Protein AF-A0AAW7AZ35-F1 (afdb_monomer)

Secondary structure (DSSP, 8-state):
----PPP---TTSPPPGGGTEEEES-HHHHEEEEEEPPBSS-B-TTBEEEE-TTS-EEETT-SSS---EEEEESS-B--BSS-EEEEEE-SSEEEEGGG-B--TT--HHHHHHHHHHHHHTTEEEE-

Radius of gyration: 15.53 Å; Cα contacts (8 Å, |Δi|>4): 254; chains: 1; bounding box: 35×32×57 Å

Structure (mmCIF, N/CA/C/O backbone):
data_AF-A0AAW7AZ35-F1
#
_entry.id   AF-A0AAW7AZ35-F1
#
loop_
_atom_site.group_PDB
_atom_site.id
_atom_site.type_symbol
_atom_site.label_atom_id
_atom_site.label_alt_id
_atom_site.label_comp_id
_atom_site.label_asym_id
_atom_site.label_entity_id
_atom_site.label_seq_id
_atom_site.pdbx_PDB_ins_code
_atom_site.Cartn_x
_atom_site.Cartn_y
_atom_site.Cartn_z
_atom_site.occupancy
_atom_site.B_iso_or_equiv
_atom_site.auth_seq_id
_atom_site.auth_comp_id
_atom_site.auth_asym_id
_atom_site.auth_atom_id
_atom_site.pdbx_PDB_model_num
ATOM 1 N N . MET A 1 1 ? 22.838 -1.836 41.356 1.00 40.97 1 MET A N 1
ATOM 2 C CA . MET A 1 1 ? 21.792 -2.390 40.468 1.00 40.97 1 MET A CA 1
ATOM 3 C C . MET A 1 1 ? 21.203 -1.235 39.667 1.00 40.97 1 MET A C 1
ATOM 5 O O . MET A 1 1 ? 20.382 -0.499 40.196 1.00 40.97 1 MET A O 1
ATOM 9 N N . ALA A 1 2 ? 21.705 -0.987 38.456 1.00 41.62 2 ALA A N 1
ATOM 10 C CA . ALA A 1 2 ? 21.221 0.109 37.617 1.00 41.62 2 ALA A CA 1
ATOM 11 C C . ALA A 1 2 ? 19.819 -0.230 37.085 1.00 41.62 2 ALA A C 1
ATOM 13 O O . ALA A 1 2 ? 19.622 -1.259 36.438 1.00 41.62 2 ALA A O 1
ATOM 14 N N . ARG A 1 3 ? 18.838 0.616 37.409 1.00 46.16 3 ARG A N 1
ATOM 15 C CA . ARG A 1 3 ? 17.450 0.509 36.951 1.00 46.16 3 ARG A CA 1
ATOM 16 C C . ARG A 1 3 ? 17.433 0.798 35.450 1.00 46.16 3 ARG A C 1
ATOM 18 O O . ARG A 1 3 ? 17.682 1.924 35.041 1.00 46.16 3 ARG A O 1
ATOM 25 N N . LYS A 1 4 ? 17.197 -0.234 34.641 1.00 46.06 4 LYS A N 1
ATOM 26 C CA . LYS A 1 4 ? 17.059 -0.136 33.184 1.00 46.06 4 LYS A CA 1
ATOM 27 C C . LYS A 1 4 ? 15.874 0.796 32.893 1.00 46.06 4 LYS A C 1
ATOM 29 O O . LYS A 1 4 ? 14.735 0.434 33.183 1.00 46.06 4 LYS A O 1
ATOM 34 N N . THR A 1 5 ? 16.142 2.015 32.437 1.00 54.12 5 THR A N 1
ATOM 35 C CA . THR A 1 5 ? 15.115 2.974 32.019 1.00 54.12 5 THR A CA 1
ATOM 36 C C . THR A 1 5 ? 14.342 2.386 30.838 1.00 54.12 5 THR A C 1
ATOM 38 O O . THR A 1 5 ? 14.931 1.763 29.950 1.00 54.12 5 THR A O 1
ATOM 41 N N . LEU A 1 6 ? 13.009 2.507 30.870 1.00 50.44 6 LEU A N 1
ATOM 42 C CA . LEU A 1 6 ? 12.167 2.210 29.711 1.00 50.44 6 LEU A CA 1
ATOM 43 C C . LEU A 1 6 ? 12.716 3.011 28.528 1.00 50.44 6 LEU A C 1
ATOM 45 O O . LEU A 1 6 ? 13.028 4.187 28.696 1.00 50.44 6 LEU A O 1
ATOM 49 N N . ARG A 1 7 ? 12.876 2.365 27.367 1.00 53.03 7 ARG A N 1
ATOM 50 C CA . ARG A 1 7 ? 13.296 3.049 26.141 1.00 53.03 7 ARG A CA 1
ATOM 51 C C . ARG A 1 7 ? 12.340 4.216 25.913 1.00 53.03 7 ARG A C 1
ATOM 53 O O . ARG A 1 7 ? 11.137 3.994 25.795 1.00 53.03 7 ARG A O 1
ATOM 60 N N . GLU A 1 8 ? 12.881 5.426 25.906 1.00 53.69 8 GLU A N 1
ATOM 61 C CA . GLU A 1 8 ? 12.181 6.606 25.421 1.00 53.69 8 GLU A CA 1
ATOM 62 C C . GLU A 1 8 ? 11.754 6.292 23.984 1.00 53.69 8 GLU A C 1
ATOM 64 O O . GLU A 1 8 ? 12.589 6.006 23.123 1.00 53.69 8 GLU A O 1
ATOM 69 N N . TYR A 1 9 ? 10.444 6.238 23.745 1.00 49.97 9 TYR A N 1
ATOM 70 C CA . TYR A 1 9 ? 9.917 6.282 22.391 1.00 49.97 9 TYR A CA 1
ATOM 71 C C . TYR A 1 9 ? 10.236 7.685 21.869 1.00 49.97 9 TYR A C 1
ATOM 73 O O . TYR A 1 9 ? 9.571 8.650 22.229 1.00 49.97 9 TYR A O 1
ATOM 81 N N . SER A 1 10 ? 11.328 7.805 21.116 1.00 52.09 10 SER A N 1
ATOM 82 C CA . SER A 1 10 ? 11.624 9.001 20.333 1.00 52.09 10 SER A CA 1
ATOM 83 C C . SER A 1 10 ? 10.586 9.103 19.213 1.00 52.09 10 SER A C 1
ATOM 85 O O . SER A 1 10 ? 10.273 8.091 18.587 1.00 52.09 10 SER A O 1
ATOM 87 N N . GLU A 1 11 ? 10.058 10.302 18.963 1.00 54.62 11 GLU A N 1
ATOM 88 C CA . GLU A 1 11 ? 9.122 10.578 17.858 1.00 54.62 11 GLU A CA 1
ATOM 89 C C . GLU A 1 11 ? 9.720 10.252 16.468 1.00 54.62 11 GLU A C 1
ATOM 91 O O . GLU A 1 11 ? 8.974 10.114 15.506 1.00 54.62 11 GLU A O 1
ATOM 96 N N . ASP A 1 12 ? 11.042 10.036 16.378 1.00 56.19 12 ASP A N 1
ATOM 97 C CA . ASP A 1 12 ? 11.766 9.576 15.181 1.00 56.19 12 ASP A CA 1
ATOM 98 C C . ASP A 1 12 ? 11.820 8.040 15.025 1.00 56.19 12 ASP A C 1
ATOM 100 O O . ASP A 1 12 ? 12.524 7.512 14.157 1.00 56.19 12 ASP A O 1
ATOM 104 N N . ALA A 1 13 ? 11.127 7.274 15.873 1.00 59.03 13 ALA A N 1
ATOM 105 C CA . ALA A 1 13 ? 11.114 5.821 15.742 1.00 59.03 13 ALA A CA 1
ATOM 106 C C . ALA A 1 13 ? 10.468 5.399 14.403 1.00 59.03 13 ALA A C 1
ATOM 108 O O . ALA A 1 13 ? 9.390 5.885 14.054 1.00 59.03 13 ALA A O 1
ATOM 109 N N . PRO A 1 14 ? 11.086 4.473 13.644 1.00 66.94 14 PRO A N 1
ATOM 110 C CA . PRO A 1 14 ? 10.537 4.033 12.371 1.00 66.94 14 PRO A CA 1
ATOM 111 C C . PRO A 1 14 ? 9.172 3.378 12.584 1.00 66.94 14 PRO A C 1
ATOM 113 O O . PRO A 1 14 ? 9.025 2.489 13.428 1.00 66.94 14 PRO A O 1
ATOM 116 N N . ARG A 1 15 ? 8.193 3.821 11.788 1.00 79.56 15 ARG A N 1
ATOM 117 C CA . ARG A 1 15 ? 6.797 3.386 11.873 1.00 79.56 15 ARG A CA 1
ATOM 118 C C . ARG A 1 15 ? 6.704 1.860 11.820 1.00 79.56 15 ARG A C 1
ATOM 120 O O . ARG A 1 15 ? 7.289 1.220 10.939 1.00 79.56 15 ARG A O 1
ATOM 127 N N . SER A 1 16 ? 5.979 1.273 12.763 1.00 89.69 16 SER A N 1
ATOM 128 C CA . SER A 1 16 ? 5.809 -0.175 12.859 1.00 89.69 16 SER A CA 1
ATOM 129 C C . SER A 1 16 ? 4.566 -0.632 12.109 1.00 89.69 16 SER A C 1
ATOM 131 O O . SER A 1 16 ? 3.552 0.060 12.061 1.00 89.69 16 SER A O 1
ATOM 133 N N . LEU A 1 17 ? 4.589 -1.866 11.601 1.00 92.75 17 LEU A N 1
ATOM 134 C CA . LEU A 1 17 ? 3.405 -2.474 10.994 1.00 92.75 17 LEU A CA 1
ATOM 135 C C . LEU A 1 17 ? 2.221 -2.539 11.966 1.00 92.75 17 LEU A C 1
ATOM 137 O O . LEU A 1 17 ? 1.086 -2.457 11.518 1.00 92.75 17 LEU A O 1
ATOM 141 N N . SER A 1 18 ? 2.461 -2.648 13.275 1.00 92.62 18 SER A N 1
ATOM 142 C CA . SER A 1 18 ? 1.393 -2.675 14.285 1.00 92.62 18 SER A CA 1
ATOM 143 C C . SER A 1 18 ? 0.608 -1.363 14.394 1.00 92.62 18 SER A C 1
ATOM 145 O O . SER A 1 18 ? -0.490 -1.371 14.935 1.00 92.62 18 SER A O 1
ATOM 147 N N . GLU A 1 19 ? 1.156 -0.249 13.904 1.00 92.44 19 GLU A N 1
ATOM 148 C CA . GLU A 1 19 ? 0.458 1.045 13.847 1.00 92.44 19 GLU A CA 1
ATOM 149 C C . GLU A 1 19 ? -0.446 1.150 12.614 1.00 92.44 19 GLU A C 1
ATOM 151 O O . GLU A 1 19 ? -1.321 2.006 12.551 1.00 92.44 19 GLU A O 1
ATOM 156 N N . VAL A 1 20 ? -0.237 0.270 11.630 1.00 96.00 20 VAL A N 1
ATOM 157 C CA . VAL A 1 20 ? -0.981 0.247 10.370 1.00 96.00 20 VAL A CA 1
ATOM 158 C C . VAL A 1 20 ? -1.977 -0.902 10.353 1.00 96.00 20 VAL A C 1
ATOM 160 O O . VAL A 1 20 ? -3.143 -0.695 10.056 1.00 96.00 20 VAL A O 1
ATOM 163 N N . LEU A 1 21 ? -1.535 -2.123 10.645 1.00 96.75 21 LEU A N 1
ATOM 164 C CA . LEU A 1 21 ? -2.317 -3.343 10.504 1.00 96.75 21 LEU A CA 1
ATOM 165 C C . LEU A 1 21 ? -3.071 -3.664 11.796 1.00 96.75 21 LEU A C 1
ATOM 167 O O . LEU A 1 21 ? -2.472 -4.101 12.778 1.00 96.75 21 LEU A O 1
ATOM 171 N N . LEU A 1 22 ? -4.395 -3.529 11.751 1.00 96.50 22 LEU A N 1
ATOM 172 C CA . LEU A 1 22 ? -5.281 -3.885 12.859 1.00 96.50 2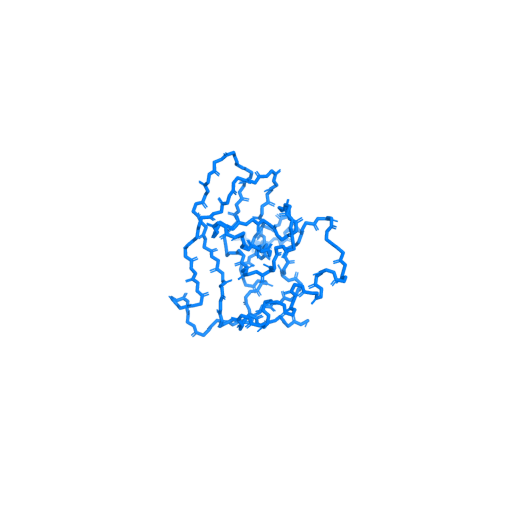2 LEU A CA 1
ATOM 173 C C . LEU A 1 22 ? -5.582 -5.384 12.861 1.00 96.50 22 LEU A C 1
ATOM 175 O O . LEU A 1 22 ? -5.520 -6.045 13.897 1.00 96.50 22 LEU A O 1
ATOM 179 N N . VAL A 1 23 ? -5.889 -5.936 11.684 1.00 96.19 23 VAL A N 1
ATOM 180 C CA . VAL A 1 23 ? -6.120 -7.373 11.501 1.00 96.19 23 VAL A CA 1
ATOM 181 C C . VAL A 1 23 ? -5.859 -7.789 10.054 1.00 96.19 23 VAL A C 1
ATOM 183 O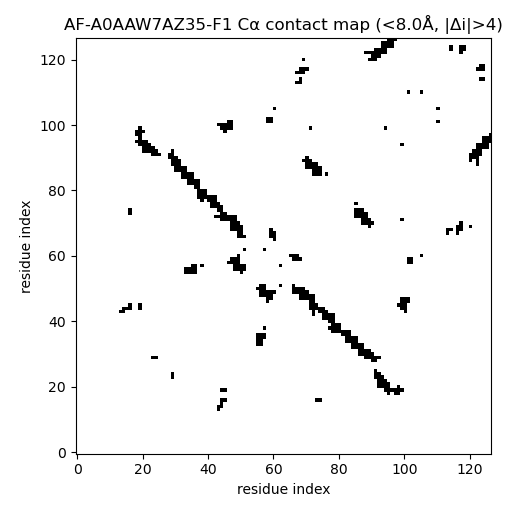 O . VAL A 1 23 ? -6.184 -7.065 9.118 1.00 96.19 23 VAL A O 1
ATOM 186 N N . GLU A 1 24 ? -5.307 -8.985 9.859 1.00 95.06 24 GLU A N 1
ATOM 187 C CA . GLU A 1 24 ? -5.265 -9.681 8.567 1.00 95.06 24 GLU A CA 1
ATOM 188 C C . GLU A 1 24 ? -5.881 -11.074 8.730 1.00 95.06 24 GLU A C 1
ATOM 190 O O . GLU A 1 24 ? -5.635 -11.741 9.735 1.00 95.06 24 GLU A O 1
ATOM 195 N N . VAL A 1 25 ? -6.682 -11.521 7.755 1.00 93.56 25 VAL A N 1
ATOM 196 C CA . VAL A 1 25 ? -7.326 -12.851 7.794 1.00 93.56 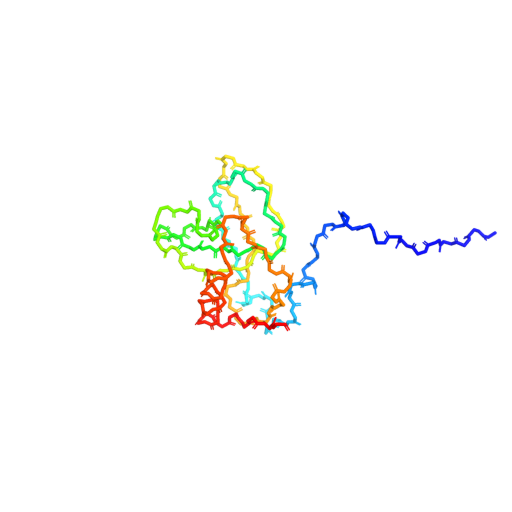25 VAL A CA 1
ATOM 197 C C . VAL A 1 25 ? -6.274 -13.960 7.824 1.00 93.56 25 VAL A C 1
ATOM 199 O O . VAL A 1 25 ? -6.354 -14.895 8.619 1.00 93.56 25 VAL A O 1
ATOM 202 N N . ASN A 1 26 ? -5.277 -13.861 6.946 1.00 94.50 26 ASN A N 1
ATOM 203 C CA . ASN A 1 26 ? -4.142 -14.768 6.911 1.00 94.50 26 ASN A CA 1
ATOM 204 C C . ASN A 1 26 ? -2.966 -14.088 6.210 1.00 94.50 26 ASN A C 1
ATOM 206 O O . ASN A 1 26 ? -3.089 -13.675 5.059 1.00 94.50 26 ASN A O 1
ATOM 210 N N . ARG A 1 27 ? -1.802 -14.043 6.863 1.00 91.69 27 ARG A N 1
ATOM 211 C CA . ARG A 1 27 ? -0.597 -13.407 6.315 1.00 91.69 27 ARG A CA 1
ATOM 212 C C . ARG A 1 27 ? -0.234 -13.877 4.901 1.00 91.69 27 ARG A C 1
ATOM 214 O O . ARG A 1 27 ? 0.130 -13.050 4.074 1.00 91.69 27 ARG A O 1
ATOM 221 N N . ASN A 1 28 ? -0.325 -15.179 4.631 1.00 92.75 28 ASN A N 1
ATOM 222 C CA . ASN A 1 28 ? 0.101 -15.777 3.361 1.00 92.75 28 ASN A CA 1
ATOM 223 C C . ASN A 1 28 ? -0.902 -15.540 2.224 1.00 92.75 28 ASN A C 1
ATOM 225 O O . ASN A 1 28 ? -0.598 -15.840 1.076 1.00 92.75 28 ASN A O 1
ATOM 229 N N . TRP A 1 29 ? -2.099 -15.045 2.542 1.00 94.06 29 TRP A N 1
ATOM 230 C CA . TRP A 1 29 ? -3.135 -14.738 1.560 1.00 94.06 29 TRP A CA 1
ATOM 231 C C . TRP A 1 29 ? -3.360 -13.234 1.395 1.00 94.06 29 TRP A C 1
ATOM 233 O O . TRP A 1 29 ? -3.638 -12.776 0.292 1.00 94.06 29 TRP A O 1
ATOM 243 N N . CYS A 1 30 ? -3.231 -12.455 2.469 1.00 96.94 30 CYS A N 1
ATOM 244 C CA . CYS A 1 30 ? -3.438 -11.008 2.447 1.00 96.94 30 CYS A CA 1
ATOM 245 C C . CYS A 1 30 ? -2.287 -10.242 1.787 1.00 96.94 30 CYS A C 1
ATOM 247 O O . CYS A 1 30 ? -2.480 -9.102 1.360 1.00 96.94 30 CYS A O 1
ATOM 249 N N . ARG A 1 31 ? -1.092 -10.846 1.747 1.00 96.88 31 ARG A N 1
ATOM 250 C CA . ARG A 1 31 ? 0.129 -10.193 1.284 1.00 96.88 31 ARG A CA 1
ATOM 251 C C . ARG A 1 31 ? 0.627 -10.770 -0.027 1.00 96.88 31 ARG A C 1
ATOM 253 O O . ARG A 1 31 ? 0.649 -11.986 -0.189 1.00 96.88 31 ARG A O 1
ATOM 260 N N . ASP A 1 32 ? 1.110 -9.889 -0.892 1.00 96.81 32 ASP A N 1
ATOM 261 C CA . ASP A 1 32 ? 1.794 -10.255 -2.127 1.00 96.81 32 ASP A CA 1
ATOM 262 C C . ASP A 1 32 ? 3.227 -9.723 -2.129 1.00 96.81 32 ASP A C 1
ATOM 264 O O . ASP A 1 32 ? 3.516 -8.659 -1.570 1.00 96.81 32 ASP A O 1
ATOM 268 N N . SER A 1 33 ? 4.106 -10.463 -2.802 1.00 96.06 33 SER A N 1
ATOM 269 C CA . SER A 1 33 ? 5.398 -9.954 -3.254 1.00 96.06 33 SER A CA 1
ATOM 270 C C . SER A 1 33 ? 5.201 -9.290 -4.611 1.00 96.06 33 SER A C 1
ATOM 272 O O . SER A 1 33 ? 4.668 -9.918 -5.526 1.00 96.06 33 SER A O 1
ATOM 274 N N . VAL A 1 34 ? 5.614 -8.034 -4.735 1.00 95.62 34 VAL A N 1
ATOM 275 C CA . VAL A 1 34 ? 5.389 -7.209 -5.925 1.00 95.62 34 VAL A CA 1
ATOM 276 C C . VAL A 1 34 ? 6.656 -6.468 -6.324 1.00 95.62 34 VAL A C 1
ATOM 278 O O . VAL A 1 34 ? 7.541 -6.249 -5.494 1.00 95.62 34 VAL A O 1
ATOM 281 N N . ASP A 1 35 ? 6.700 -6.031 -7.577 1.00 95.69 35 ASP A N 1
ATOM 282 C CA . ASP A 1 35 ? 7.735 -5.135 -8.075 1.00 95.69 35 ASP A CA 1
ATOM 283 C C . ASP A 1 35 ? 7.306 -3.680 -7.857 1.00 95.69 35 ASP A C 1
ATOM 285 O O . ASP A 1 35 ? 6.302 -3.209 -8.404 1.00 95.69 35 ASP A O 1
ATOM 289 N N . LEU A 1 36 ? 8.068 -2.974 -7.022 1.00 96.12 36 LEU A N 1
ATOM 290 C CA . LEU A 1 36 ? 7.971 -1.534 -6.825 1.00 96.12 36 LEU A CA 1
ATOM 291 C C . LEU A 1 36 ? 8.878 -0.853 -7.852 1.00 96.12 36 LEU A C 1
ATOM 293 O O . LEU A 1 36 ? 10.076 -1.136 -7.912 1.00 96.12 36 LEU A O 1
ATOM 297 N N . ALA A 1 37 ? 8.304 0.032 -8.662 1.00 95.25 37 ALA A N 1
ATOM 298 C CA . ALA A 1 37 ? 9.057 0.836 -9.616 1.00 95.25 37 ALA A CA 1
ATOM 299 C C . ALA A 1 37 ? 10.056 1.766 -8.894 1.00 95.25 37 ALA A C 1
ATOM 301 O O . ALA A 1 37 ? 9.866 2.039 -7.707 1.00 95.25 37 ALA A O 1
ATOM 302 N N . PRO A 1 38 ? 11.078 2.290 -9.595 1.00 94.62 38 PRO A N 1
ATOM 303 C CA . PRO A 1 38 ? 11.990 3.286 -9.039 1.00 94.62 38 PRO A CA 1
ATOM 304 C C . PRO A 1 38 ? 11.252 4.424 -8.326 1.00 94.62 38 PRO A C 1
ATOM 306 O O . PRO A 1 38 ? 10.262 4.957 -8.840 1.00 94.62 38 PRO A O 1
ATOM 309 N N . THR A 1 39 ? 11.730 4.804 -7.143 1.00 92.56 39 THR A N 1
ATOM 310 C CA . THR A 1 39 ? 11.115 5.849 -6.319 1.00 92.56 39 THR A CA 1
ATOM 311 C C . THR A 1 39 ? 12.111 6.953 -6.015 1.00 92.56 39 THR A C 1
ATOM 313 O O . THR A 1 39 ? 13.275 6.706 -5.714 1.00 92.56 39 THR A O 1
ATOM 316 N N . THR A 1 40 ? 11.628 8.193 -6.037 1.00 92.44 40 THR A N 1
ATOM 317 C CA . THR A 1 40 ? 12.402 9.398 -5.696 1.00 92.44 40 THR A CA 1
ATOM 318 C C . THR A 1 40 ? 12.219 9.836 -4.241 1.00 92.44 40 THR A C 1
ATOM 320 O O . THR A 1 40 ? 12.778 10.846 -3.820 1.00 92.44 40 THR A O 1
ATOM 323 N N . VAL A 1 41 ? 11.426 9.087 -3.471 1.00 92.25 41 VAL A N 1
ATOM 324 C CA . VAL A 1 41 ? 11.101 9.354 -2.066 1.00 92.25 41 VAL A CA 1
ATOM 325 C C . VAL A 1 41 ? 11.210 8.080 -1.234 1.00 92.25 41 VAL A C 1
ATOM 327 O O . VAL A 1 41 ? 10.969 6.978 -1.738 1.00 92.25 41 VAL A O 1
ATOM 330 N N . ASP A 1 42 ? 11.543 8.242 0.046 1.00 94.44 42 ASP A N 1
ATOM 331 C CA . ASP A 1 42 ? 11.461 7.159 1.021 1.00 94.44 42 ASP A CA 1
ATOM 332 C C . ASP A 1 42 ? 9.993 6.813 1.297 1.00 94.44 42 ASP A C 1
ATOM 334 O O . ASP A 1 42 ? 9.162 7.680 1.582 1.00 94.44 42 ASP A O 1
ATOM 338 N N . LEU A 1 43 ? 9.675 5.525 1.237 1.00 95.56 43 LEU A N 1
ATOM 339 C CA . LEU A 1 43 ? 8.350 4.993 1.514 1.00 95.56 43 LEU A CA 1
ATOM 340 C C . LEU A 1 43 ? 8.348 4.296 2.877 1.00 95.56 43 LEU A C 1
ATOM 342 O O . LEU A 1 43 ? 8.974 3.241 3.027 1.00 95.56 43 LEU A O 1
ATOM 346 N N . PRO A 1 44 ? 7.645 4.841 3.883 1.00 96.38 44 PRO A N 1
ATOM 347 C CA . PRO A 1 44 ? 7.528 4.194 5.181 1.00 96.38 44 PRO A CA 1
ATOM 348 C C . PRO A 1 44 ? 6.564 3.000 5.126 1.00 96.38 44 PRO A C 1
ATOM 350 O O . PRO A 1 44 ? 5.805 2.808 4.173 1.00 96.38 44 PRO A O 1
ATOM 353 N N . VAL A 1 45 ? 6.543 2.209 6.202 1.00 97.06 45 VAL A N 1
ATOM 354 C CA . VAL A 1 45 ? 5.463 1.237 6.427 1.00 97.06 45 VAL A CA 1
ATOM 355 C C . VAL A 1 45 ? 4.119 1.968 6.405 1.00 97.06 45 VAL A C 1
ATOM 357 O O . VAL A 1 45 ? 3.990 3.049 6.979 1.00 97.06 45 VAL A O 1
ATOM 360 N N . GLY A 1 46 ? 3.128 1.385 5.734 1.00 97.50 46 GLY A N 1
ATOM 361 C CA . GLY A 1 46 ? 1.816 2.002 5.552 1.00 97.50 46 GLY A CA 1
ATOM 362 C C . GLY A 1 46 ? 1.696 2.897 4.321 1.00 97.50 46 GLY A C 1
ATOM 363 O O . GLY A 1 46 ? 0.610 3.424 4.088 1.00 97.50 46 GLY A O 1
ATOM 364 N N . ALA A 1 47 ? 2.756 3.062 3.519 1.00 97.75 47 ALA A N 1
ATOM 365 C CA . ALA A 1 47 ? 2.667 3.792 2.257 1.00 97.75 47 ALA A CA 1
ATOM 366 C C . ALA A 1 47 ? 1.592 3.190 1.344 1.00 97.75 47 ALA A C 1
ATOM 368 O O . ALA A 1 47 ? 1.593 1.983 1.082 1.00 97.75 47 ALA A O 1
ATOM 369 N N . VAL A 1 48 ? 0.678 4.039 0.874 1.00 97.62 48 VAL A N 1
ATOM 370 C CA . VAL A 1 48 ? -0.374 3.653 -0.065 1.00 97.62 48 VAL A CA 1
ATOM 371 C C . VAL A 1 48 ? 0.197 3.660 -1.474 1.00 97.62 48 VAL A C 1
ATOM 373 O O . VAL A 1 48 ? 0.765 4.653 -1.935 1.00 97.62 48 VAL A O 1
ATOM 376 N N . LEU A 1 49 ? 0.049 2.525 -2.148 1.00 97.44 49 LEU A N 1
ATOM 377 C CA . LEU A 1 49 ? 0.564 2.302 -3.489 1.00 97.44 49 LEU A CA 1
ATOM 378 C C . LEU A 1 49 ? -0.588 2.176 -4.473 1.00 97.44 49 LEU A C 1
ATOM 380 O O . LEU A 1 49 ? -1.626 1.593 -4.153 1.00 97.44 49 LEU A O 1
ATOM 384 N N . ALA A 1 50 ? -0.368 2.669 -5.681 1.00 96.50 50 ALA A N 1
ATOM 385 C CA . ALA A 1 50 ? -1.198 2.378 -6.831 1.00 96.50 50 ALA A CA 1
ATOM 386 C C . ALA A 1 50 ? -0.529 1.326 -7.717 1.00 96.50 50 ALA A C 1
ATOM 388 O O . ALA A 1 50 ? 0.686 1.119 -7.652 1.00 96.50 50 ALA A O 1
ATOM 389 N N . ARG A 1 51 ? -1.332 0.668 -8.551 1.00 93.19 51 ARG A N 1
ATOM 390 C CA . ARG A 1 51 ? -0.848 -0.262 -9.571 1.00 93.19 51 ARG A CA 1
ATOM 391 C C . ARG A 1 51 ? -1.030 0.375 -10.943 1.00 93.19 51 ARG A C 1
ATOM 393 O O . ARG A 1 51 ? -2.137 0.801 -11.254 1.00 93.19 51 ARG A O 1
ATOM 400 N N . THR A 1 52 ? 0.038 0.443 -11.730 1.00 89.19 52 THR A N 1
ATOM 401 C CA . THR A 1 52 ? -0.017 0.932 -13.113 1.00 89.19 52 THR A CA 1
ATOM 402 C C . THR A 1 52 ? -0.639 -0.114 -14.040 1.00 89.19 52 THR A C 1
ATOM 404 O O . THR A 1 52 ? -0.723 -1.295 -13.688 1.00 89.19 52 THR A O 1
ATOM 407 N N . ASP A 1 53 ? -1.024 0.297 -15.249 1.00 86.31 53 ASP A N 1
ATOM 408 C CA . ASP A 1 53 ? -1.551 -0.612 -16.279 1.00 86.31 53 ASP A CA 1
ATOM 409 C C . ASP A 1 53 ? -0.554 -1.725 -16.650 1.00 86.31 53 ASP A C 1
ATOM 411 O O . ASP A 1 53 ? -0.947 -2.870 -16.876 1.00 86.31 53 ASP A O 1
ATOM 415 N N . ASP A 1 54 ? 0.747 -1.419 -16.609 1.00 84.56 54 ASP A N 1
ATOM 416 C CA . ASP A 1 54 ? 1.835 -2.386 -16.819 1.00 84.56 54 ASP A CA 1
ATOM 417 C C . ASP A 1 54 ? 2.032 -3.343 -15.626 1.00 84.56 54 ASP A C 1
ATOM 419 O O . ASP A 1 54 ? 2.856 -4.258 -15.662 1.00 84.56 54 ASP A O 1
ATOM 423 N N . GLY A 1 55 ? 1.271 -3.152 -14.547 1.00 87.44 55 GLY A N 1
ATOM 424 C CA . GLY A 1 55 ? 1.239 -4.016 -13.376 1.00 87.44 55 GLY A CA 1
ATOM 425 C C . GLY A 1 55 ? 2.274 -3.697 -12.297 1.00 87.44 55 GLY A C 1
ATOM 426 O O . GLY A 1 55 ? 2.250 -4.372 -11.266 1.00 87.44 55 GLY A O 1
ATOM 427 N N . ALA A 1 56 ? 3.125 -2.689 -12.502 1.00 90.25 56 ALA A N 1
ATOM 428 C CA . ALA A 1 56 ? 4.094 -2.220 -11.516 1.00 90.25 56 ALA A CA 1
ATOM 429 C C . ALA A 1 56 ? 3.411 -1.429 -10.395 1.00 90.25 56 ALA A C 1
ATOM 431 O O . ALA A 1 56 ? 2.365 -0.807 -10.597 1.00 90.25 56 ALA A O 1
ATOM 432 N N . PHE A 1 57 ? 4.017 -1.426 -9.209 1.00 95.19 57 PHE A N 1
ATOM 433 C CA . PHE A 1 57 ? 3.544 -0.607 -8.099 1.00 95.19 57 PHE A CA 1
ATOM 434 C C . PHE A 1 57 ? 4.321 0.702 -8.024 1.00 95.19 57 PHE A C 1
ATOM 436 O O . PHE A 1 57 ? 5.541 0.728 -8.178 1.00 95.19 57 PHE A O 1
ATOM 443 N N . VAL A 1 58 ? 3.599 1.787 -7.766 1.00 95.25 58 VAL A N 1
ATOM 444 C CA . VAL A 1 58 ? 4.121 3.148 -7.593 1.00 95.25 58 VAL A CA 1
ATOM 445 C C . VAL A 1 58 ? 3.438 3.789 -6.384 1.00 95.25 58 VAL A C 1
ATOM 447 O O . VAL A 1 58 ? 2.356 3.337 -5.996 1.00 95.25 58 VAL A O 1
ATOM 450 N N . PRO A 1 59 ? 4.007 4.832 -5.758 1.00 95.25 59 PRO A N 1
ATOM 451 C CA . PRO A 1 59 ? 3.269 5.572 -4.743 1.00 95.25 59 PRO A CA 1
ATOM 452 C C . PRO A 1 59 ? 1.972 6.155 -5.331 1.00 95.25 59 PRO A C 1
ATOM 454 O O . PRO A 1 59 ? 1.897 6.502 -6.511 1.00 95.25 59 PRO A O 1
ATOM 457 N N . TYR A 1 60 ? 0.916 6.216 -4.522 1.00 95.56 60 TYR A N 1
ATOM 458 C CA . TYR A 1 60 ? -0.384 6.704 -4.983 1.00 95.56 60 TYR A CA 1
ATOM 459 C C . TYR A 1 60 ? -0.279 8.116 -5.591 1.00 95.56 60 TYR A C 1
ATOM 461 O O . TYR A 1 60 ? 0.340 9.002 -5.001 1.00 95.56 60 TYR A O 1
ATOM 469 N N . LEU A 1 61 ? -0.879 8.293 -6.776 1.00 91.12 61 LEU A N 1
ATOM 470 C CA . LEU A 1 61 ? -0.884 9.528 -7.578 1.00 91.12 61 LEU A CA 1
ATOM 471 C C . LEU A 1 61 ? 0.497 10.068 -8.016 1.00 91.12 61 LEU A C 1
ATOM 473 O O . LEU A 1 61 ? 0.636 11.265 -8.256 1.00 91.12 61 LEU A O 1
ATOM 477 N N . THR A 1 62 ? 1.525 9.222 -8.173 1.00 85.94 62 THR A N 1
ATOM 478 C CA . THR A 1 62 ? 2.825 9.672 -8.733 1.00 85.94 62 THR A CA 1
ATOM 479 C C . THR A 1 62 ? 2.994 9.475 -10.226 1.00 85.94 62 THR A C 1
ATOM 481 O O . THR A 1 62 ? 3.817 10.151 -10.839 1.00 85.94 62 THR A O 1
ATOM 484 N N . ALA A 1 63 ? 2.305 8.499 -10.810 1.00 72.12 63 ALA A N 1
ATOM 485 C CA . ALA A 1 63 ? 2.408 8.212 -12.234 1.00 72.12 63 ALA A CA 1
ATOM 486 C C . ALA A 1 63 ? 1.336 8.984 -13.011 1.00 72.12 63 ALA A C 1
ATOM 488 O O . ALA A 1 63 ? 0.260 9.265 -12.486 1.00 72.12 63 ALA A O 1
ATOM 489 N N . ALA A 1 64 ? 1.637 9.322 -14.268 1.00 62.41 64 ALA A N 1
ATOM 490 C CA . ALA A 1 64 ? 0.665 9.939 -15.162 1.00 62.41 64 ALA A CA 1
ATOM 491 C C . ALA A 1 64 ? -0.547 9.004 -15.333 1.00 62.41 64 ALA A C 1
ATOM 493 O O . ALA A 1 64 ? -0.381 7.846 -15.710 1.00 62.41 64 ALA A O 1
ATOM 494 N N . GLY A 1 65 ? -1.746 9.508 -15.032 1.00 59.28 65 GLY A N 1
ATOM 495 C CA . GLY A 1 65 ? -2.999 8.745 -15.040 1.00 59.28 65 GLY A CA 1
ATOM 496 C C . GLY A 1 65 ? -3.614 8.562 -13.646 1.00 59.28 65 GLY A C 1
ATOM 497 O O . GLY A 1 65 ? -2.928 8.665 -12.629 1.00 59.28 65 GLY A O 1
ATOM 498 N N . ASP A 1 66 ? -4.918 8.275 -13.612 1.00 62.38 66 ASP A N 1
ATOM 499 C CA . ASP A 1 66 ? -5.705 8.041 -12.390 1.00 62.38 66 ASP A CA 1
ATOM 500 C C . ASP A 1 66 ? -5.399 6.658 -11.789 1.00 62.38 66 ASP A C 1
ATOM 502 O O . ASP A 1 66 ? -6.225 5.742 -11.783 1.00 62.38 66 ASP A O 1
ATOM 506 N N . ASN A 1 67 ? -4.173 6.480 -11.303 1.00 83.75 67 ASN A N 1
ATOM 507 C CA . ASN A 1 67 ? -3.733 5.214 -10.734 1.00 83.75 67 ASN A CA 1
ATOM 508 C C . ASN A 1 67 ? -4.416 4.992 -9.375 1.00 83.75 67 ASN A C 1
ATOM 510 O O . ASN A 1 67 ? -4.108 5.658 -8.385 1.00 83.75 67 ASN A O 1
ATOM 514 N N . GLN A 1 68 ? -5.352 4.044 -9.338 1.00 92.81 68 GLN A N 1
ATOM 515 C CA . GLN A 1 68 ? -6.152 3.728 -8.156 1.00 92.81 68 GLN A CA 1
ATOM 516 C C . GLN A 1 68 ? -5.299 3.076 -7.060 1.00 92.81 68 GLN A C 1
ATOM 518 O O . GLN A 1 68 ? -4.453 2.221 -7.339 1.00 92.81 68 GLN A O 1
ATOM 523 N N . ALA A 1 69 ? -5.548 3.447 -5.803 1.00 96.50 69 ALA A N 1
ATOM 524 C CA . ALA A 1 69 ? -4.933 2.824 -4.643 1.00 96.50 69 ALA A CA 1
ATOM 525 C C . ALA A 1 69 ? -5.227 1.319 -4.642 1.00 96.50 69 ALA A C 1
ATOM 527 O O . ALA A 1 69 ? -6.380 0.887 -4.683 1.00 96.50 69 ALA A O 1
ATOM 528 N N . ALA A 1 70 ? -4.160 0.530 -4.602 1.00 96.94 70 ALA A N 1
ATOM 529 C CA . ALA A 1 70 ? -4.197 -0.904 -4.838 1.00 96.94 70 ALA A CA 1
ATOM 530 C C . ALA A 1 70 ? -3.586 -1.721 -3.696 1.00 96.94 70 ALA A C 1
ATOM 532 O O . ALA A 1 70 ? -3.883 -2.909 -3.567 1.00 96.94 70 ALA A O 1
ATOM 533 N N . ALA A 1 71 ? -2.710 -1.121 -2.885 1.00 97.81 71 ALA A N 1
ATOM 534 C CA . ALA A 1 71 ? -2.034 -1.844 -1.819 1.00 97.81 71 ALA A CA 1
ATOM 535 C C . ALA A 1 71 ? -1.459 -0.930 -0.729 1.00 97.81 71 ALA A C 1
ATOM 537 O O . ALA A 1 71 ? -1.345 0.285 -0.900 1.00 97.81 71 ALA A O 1
ATOM 538 N N . VAL A 1 72 ? -1.048 -1.548 0.381 1.00 98.12 72 VAL A N 1
ATOM 539 C CA . VAL A 1 72 ? -0.369 -0.891 1.508 1.00 98.12 72 VAL A CA 1
ATOM 540 C C . VAL A 1 72 ? 0.986 -1.551 1.762 1.00 98.12 72 VAL A C 1
ATOM 542 O O . VAL A 1 72 ? 1.069 -2.769 1.933 1.00 98.12 72 VAL A O 1
ATOM 545 N N . LEU A 1 73 ? 2.059 -0.762 1.802 1.00 98.00 73 LEU A N 1
ATOM 546 C CA . LEU A 1 73 ? 3.428 -1.251 1.962 1.00 98.00 73 LEU A CA 1
ATOM 547 C C . LEU A 1 73 ? 3.690 -1.801 3.376 1.00 98.00 73 LEU A C 1
ATOM 549 O O . LEU A 1 73 ? 3.437 -1.132 4.379 1.00 98.00 73 LEU A O 1
ATOM 553 N N . VAL A 1 74 ? 4.249 -3.012 3.465 1.00 96.69 74 VAL A N 1
ATOM 554 C CA . VAL A 1 74 ? 4.500 -3.712 4.743 1.00 96.69 74 VAL A CA 1
ATOM 555 C C . VAL A 1 74 ? 5.903 -3.451 5.293 1.00 96.69 74 VAL A C 1
ATOM 557 O O . VAL A 1 74 ? 6.131 -3.543 6.496 1.00 96.69 74 VAL A O 1
ATOM 560 N N . THR A 1 75 ? 6.869 -3.176 4.421 1.00 93.56 75 THR A N 1
ATOM 561 C CA . THR A 1 75 ? 8.285 -2.991 4.772 1.00 93.56 75 THR A CA 1
ATOM 562 C C . THR A 1 75 ? 8.785 -1.726 4.095 1.00 93.56 75 THR A C 1
ATOM 564 O O . THR A 1 75 ? 8.526 -1.581 2.901 1.00 93.56 75 THR A O 1
ATOM 567 N N . PRO A 1 76 ? 9.482 -0.827 4.812 1.00 95.38 76 PRO A N 1
ATOM 568 C CA . PRO A 1 76 ? 9.875 0.449 4.240 1.00 95.38 76 PRO A CA 1
ATOM 569 C C . PRO A 1 76 ? 10.832 0.253 3.061 1.00 95.38 76 PRO A C 1
ATOM 571 O O . PRO A 1 76 ? 11.577 -0.734 3.000 1.00 95.38 76 PRO A O 1
ATOM 574 N N . LYS A 1 77 ? 10.805 1.202 2.130 1.00 96.25 77 LYS A N 1
ATOM 575 C CA . LYS A 1 77 ? 11.652 1.225 0.937 1.00 96.25 77 LYS A CA 1
ATOM 576 C C . LYS A 1 77 ? 12.321 2.576 0.805 1.00 96.25 77 LYS A C 1
ATOM 578 O O . LYS A 1 77 ? 11.655 3.600 0.887 1.00 96.25 77 LYS A O 1
ATOM 583 N N . SER A 1 78 ? 13.636 2.556 0.628 1.00 95.88 78 SER A N 1
ATOM 584 C CA . SER A 1 78 ? 14.402 3.767 0.369 1.00 95.88 78 SER A CA 1
ATOM 585 C C . SER A 1 78 ? 14.393 4.121 -1.107 1.00 95.88 78 SER A C 1
ATOM 587 O O . SER A 1 78 ? 14.216 3.232 -1.945 1.00 95.88 78 SER A O 1
ATOM 589 N N . VAL A 1 79 ? 14.650 5.399 -1.387 1.00 95.88 79 VAL A N 1
ATOM 590 C CA . VAL A 1 79 ? 14.887 5.942 -2.734 1.00 95.88 79 VAL A CA 1
ATOM 591 C C . VAL A 1 79 ? 15.785 5.009 -3.551 1.00 95.88 79 VAL A C 1
ATOM 593 O O . VAL A 1 79 ? 16.820 4.541 -3.065 1.00 95.88 79 VAL A O 1
ATOM 596 N N . SER A 1 80 ? 15.394 4.735 -4.793 1.00 96.44 80 SER A N 1
ATOM 597 C CA . SER A 1 80 ? 16.157 3.881 -5.699 1.00 96.44 80 SER A CA 1
ATOM 598 C C . SER A 1 80 ? 15.803 4.156 -7.154 1.00 96.44 80 SER A C 1
ATOM 600 O O . SER A 1 80 ? 14.632 4.325 -7.484 1.00 96.44 80 SER A O 1
ATOM 602 N N . ASP A 1 81 ? 16.819 4.125 -8.017 1.00 95.94 81 ASP A N 1
ATOM 603 C CA . ASP A 1 81 ? 16.669 4.208 -9.474 1.00 95.94 81 ASP A CA 1
ATOM 604 C C . ASP A 1 81 ? 16.405 2.831 -10.125 1.00 95.94 81 ASP A C 1
ATOM 606 O O . ASP A 1 81 ? 16.249 2.732 -11.342 1.00 95.94 81 ASP A O 1
ATOM 610 N N . GLU A 1 82 ? 16.345 1.759 -9.327 1.00 96.31 82 GLU A N 1
ATOM 611 C CA . GLU A 1 82 ? 16.095 0.385 -9.771 1.00 96.31 82 GLU A CA 1
ATOM 612 C C . GLU A 1 82 ? 14.744 -0.135 -9.256 1.00 96.31 82 GLU A C 1
ATOM 614 O O . GLU A 1 82 ? 14.198 0.349 -8.265 1.00 96.31 82 GLU A O 1
ATOM 619 N N . VAL A 1 83 ? 14.204 -1.160 -9.923 1.00 96.19 83 VAL A N 1
ATOM 620 C CA . VAL A 1 83 ? 13.012 -1.878 -9.448 1.00 96.19 83 VAL A CA 1
ATOM 621 C C . VAL A 1 83 ? 13.344 -2.628 -8.158 1.00 96.19 83 VAL A C 1
ATOM 623 O O . VAL A 1 83 ? 14.353 -3.330 -8.070 1.00 96.19 83 VAL A O 1
ATOM 626 N N . GLN A 1 84 ? 12.470 -2.524 -7.159 1.00 97.38 84 GLN A N 1
ATOM 627 C CA . GLN A 1 84 ? 12.657 -3.138 -5.848 1.00 97.38 84 GLN A CA 1
ATOM 628 C C . GLN A 1 84 ? 11.562 -4.167 -5.550 1.00 97.38 84 GLN A C 1
ATOM 630 O O . GLN A 1 84 ? 10.375 -3.858 -5.587 1.00 97.38 84 GLN A O 1
ATOM 635 N N . ALA A 1 85 ? 11.943 -5.372 -5.120 1.00 96.94 85 ALA A N 1
ATOM 636 C CA . ALA A 1 85 ? 10.978 -6.339 -4.594 1.00 96.94 85 ALA A CA 1
ATOM 637 C C . ALA A 1 85 ? 10.382 -5.833 -3.270 1.00 96.94 85 ALA A C 1
ATOM 639 O O . ALA A 1 85 ? 11.119 -5.582 -2.310 1.00 96.94 85 ALA A O 1
ATOM 640 N N . ALA A 1 86 ? 9.063 -5.706 -3.182 1.00 96.94 86 ALA A N 1
ATOM 641 C CA . ALA A 1 86 ? 8.339 -5.225 -2.009 1.00 96.94 86 ALA A CA 1
ATOM 642 C C . ALA A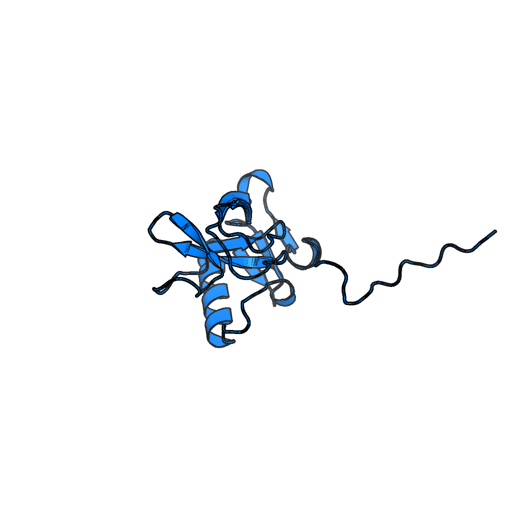 1 86 ? 7.280 -6.233 -1.550 1.00 96.94 86 ALA A C 1
ATOM 644 O O . ALA A 1 86 ? 6.784 -7.036 -2.332 1.00 96.94 86 ALA A O 1
ATOM 645 N N . VAL A 1 87 ? 6.924 -6.177 -0.265 1.00 97.19 87 VAL A N 1
ATOM 646 C CA . VAL A 1 87 ? 5.784 -6.923 0.282 1.00 97.19 87 VAL A CA 1
ATOM 647 C C . VAL A 1 87 ? 4.689 -5.929 0.615 1.00 97.19 87 VAL A C 1
ATOM 649 O O . VAL A 1 87 ? 4.932 -4.941 1.318 1.00 97.19 87 VAL A O 1
ATOM 652 N N . VAL A 1 88 ? 3.486 -6.202 0.129 1.00 97.75 88 VAL A N 1
ATOM 653 C CA . VAL A 1 88 ? 2.330 -5.319 0.284 1.00 97.75 88 VAL A CA 1
ATOM 654 C C . VAL A 1 88 ? 1.128 -6.093 0.799 1.00 97.75 88 VAL A C 1
ATOM 656 O O . VAL A 1 88 ? 1.025 -7.295 0.575 1.00 97.75 88 VAL A O 1
ATOM 659 N N . ILE A 1 89 ? 0.211 -5.412 1.478 1.00 98.06 89 ILE A N 1
ATOM 660 C CA . ILE A 1 89 ? -1.141 -5.908 1.738 1.00 98.06 89 ILE A CA 1
ATOM 661 C C . ILE A 1 89 ? -2.000 -5.510 0.543 1.00 98.06 89 ILE A C 1
ATOM 663 O O . ILE A 1 89 ? -2.127 -4.319 0.261 1.00 98.06 89 ILE A O 1
ATOM 667 N N . SER A 1 90 ? -2.589 -6.491 -0.133 1.00 96.88 90 SER A N 1
ATOM 668 C CA . SER A 1 90 ? -3.424 -6.284 -1.324 1.00 96.88 90 SER A CA 1
ATOM 669 C C . SER A 1 90 ? -4.885 -6.693 -1.120 1.00 96.88 90 SER A C 1
ATOM 671 O O . SER A 1 90 ? -5.722 -6.389 -1.966 1.00 96.88 90 SER A O 1
ATOM 673 N N . ARG A 1 91 ? -5.206 -7.394 -0.020 1.00 97.38 91 ARG A N 1
ATOM 674 C CA . ARG A 1 91 ? -6.556 -7.909 0.260 1.00 97.38 91 ARG A CA 1
ATOM 675 C C . ARG A 1 91 ? -6.753 -8.346 1.713 1.00 97.38 91 ARG A C 1
ATOM 677 O O . ARG A 1 91 ? -5.796 -8.675 2.412 1.00 97.38 91 ARG A O 1
ATOM 684 N N . GLY A 1 92 ? -8.013 -8.463 2.134 1.00 96.19 92 GLY A N 1
ATOM 685 C CA . GLY A 1 92 ? -8.424 -9.219 3.325 1.00 96.19 92 GLY A CA 1
ATOM 686 C C . GLY A 1 92 ? -7.859 -8.707 4.653 1.00 96.19 92 GLY A C 1
ATOM 687 O O . GLY A 1 92 ? -7.554 -9.511 5.538 1.00 96.19 92 GLY A O 1
ATOM 688 N N . ALA A 1 93 ? -7.685 -7.396 4.786 1.00 97.75 93 ALA A N 1
ATOM 689 C CA . ALA A 1 93 ? -7.090 -6.776 5.965 1.00 97.75 93 ALA A CA 1
ATOM 690 C C . ALA A 1 93 ? -7.913 -5.579 6.440 1.00 97.75 93 ALA A C 1
ATOM 692 O O . ALA A 1 93 ? -8.671 -4.992 5.668 1.00 97.75 93 ALA A O 1
ATOM 693 N N . ARG A 1 94 ? -7.736 -5.200 7.706 1.00 98.00 94 ARG A N 1
ATOM 694 C CA . ARG A 1 94 ? -8.144 -3.889 8.206 1.00 98.00 94 ARG A CA 1
ATOM 695 C C . ARG A 1 94 ? -6.930 -3.096 8.645 1.00 98.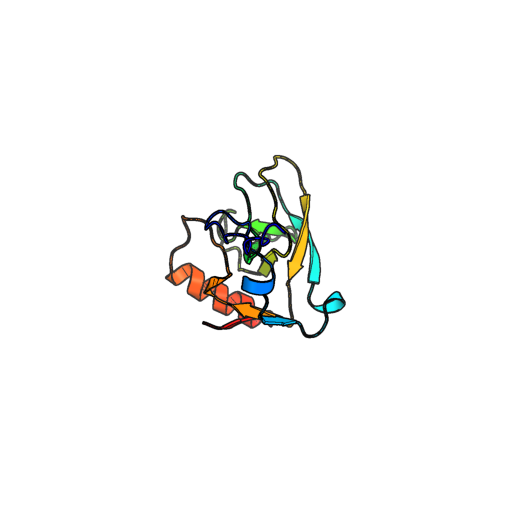00 94 ARG A C 1
ATOM 697 O O . ARG A 1 94 ? -6.049 -3.640 9.318 1.00 98.00 94 ARG A O 1
ATOM 704 N N . VAL A 1 95 ? -6.901 -1.828 8.267 1.00 98.00 95 VAL A N 1
ATOM 705 C CA . VAL A 1 95 ? -5.788 -0.919 8.527 1.00 98.00 95 VAL A CA 1
ATOM 706 C C . VAL A 1 95 ? -6.273 0.355 9.205 1.00 98.00 95 VAL A C 1
ATOM 708 O O . VAL A 1 95 ? -7.378 0.813 8.930 1.00 98.00 95 VAL A O 1
ATOM 711 N N . ALA A 1 96 ? -5.451 0.927 10.078 1.00 97.62 96 ALA A N 1
ATOM 712 C CA . ALA A 1 96 ? -5.723 2.210 10.710 1.00 97.62 96 ALA A CA 1
ATOM 713 C C . ALA A 1 96 ? -5.410 3.357 9.741 1.00 97.62 96 ALA A C 1
ATOM 715 O O . ALA A 1 96 ? -4.306 3.423 9.193 1.00 97.62 96 ALA A O 1
ATOM 716 N N . ALA A 1 97 ? -6.347 4.290 9.572 1.00 96.94 97 ALA A N 1
ATOM 717 C CA . ALA A 1 97 ? -6.183 5.475 8.734 1.00 96.94 97 ALA A CA 1
ATOM 718 C C . ALA A 1 97 ? -4.975 6.318 9.169 1.00 96.94 97 ALA A C 1
ATOM 720 O O . ALA A 1 97 ? -4.211 6.780 8.323 1.00 96.94 97 ALA A O 1
ATOM 721 N N . SER A 1 98 ? -4.759 6.447 10.482 1.00 94.88 98 SER A N 1
ATOM 722 C CA . SER A 1 98 ? -3.617 7.153 11.081 1.00 94.88 98 SER A CA 1
ATOM 723 C C . SER A 1 98 ? -2.260 6.510 10.767 1.00 94.88 98 SER A C 1
ATOM 725 O O . SER A 1 98 ? -1.239 7.198 10.761 1.00 94.88 98 SER A O 1
ATOM 727 N N . GLY A 1 99 ? -2.241 5.207 10.475 1.00 94.25 99 GLY A N 1
ATOM 728 C CA . GLY A 1 99 ? -1.039 4.477 10.085 1.00 94.25 99 GLY A CA 1
ATOM 729 C C . GLY A 1 99 ? -0.686 4.625 8.604 1.00 94.25 99 GLY A C 1
ATOM 730 O O . GLY A 1 99 ? 0.478 4.436 8.233 1.00 94.25 99 GLY A O 1
ATOM 731 N N . LEU A 1 100 ? -1.652 4.986 7.754 1.00 96.88 100 LEU A N 1
ATOM 732 C CA . LEU A 1 100 ? -1.435 5.123 6.316 1.00 96.88 100 LEU A CA 1
ATOM 733 C C . LEU A 1 100 ? -0.543 6.327 5.995 1.00 96.88 100 LEU A C 1
ATOM 735 O O . LEU A 1 100 ? -0.619 7.387 6.617 1.00 96.88 100 LEU A O 1
ATOM 739 N N . ALA A 1 101 ? 0.333 6.154 5.010 1.00 96.56 101 ALA A N 1
ATOM 740 C CA . ALA A 1 101 ? 1.218 7.201 4.523 1.00 96.56 101 ALA A CA 1
ATOM 741 C C . ALA A 1 101 ? 0.908 7.526 3.063 1.00 96.56 101 ALA A C 1
ATOM 743 O O . ALA A 1 101 ? 0.796 6.640 2.216 1.00 96.56 101 ALA A O 1
ATOM 744 N N . PHE A 1 102 ? 0.818 8.820 2.784 1.00 95.75 102 PHE A N 1
ATOM 745 C CA . PHE A 1 102 ? 0.636 9.386 1.456 1.00 95.75 102 PHE A CA 1
ATOM 746 C C . PHE A 1 102 ? 1.759 10.381 1.188 1.00 95.75 102 PHE A C 1
ATOM 748 O O . PHE A 1 102 ? 2.406 10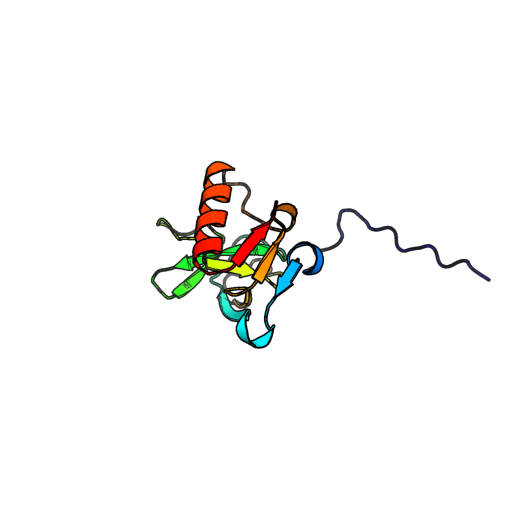.863 2.123 1.00 95.75 102 PHE A O 1
ATOM 755 N N . LEU A 1 103 ? 1.977 10.711 -0.081 1.00 93.75 103 LEU A N 1
ATOM 756 C CA . LEU A 1 103 ? 2.854 11.823 -0.420 1.00 93.75 103 LEU A CA 1
ATOM 757 C C . LEU A 1 103 ? 2.246 13.141 0.049 1.00 93.75 103 LEU A C 1
ATOM 759 O O . LEU A 1 103 ? 1.027 13.286 0.129 1.00 93.75 103 LEU A O 1
ATOM 763 N N . SER A 1 104 ? 3.106 14.122 0.309 1.00 92.00 104 SER A N 1
ATOM 764 C CA . SER A 1 104 ? 2.694 15.465 0.734 1.00 92.00 104 SER A CA 1
ATOM 765 C C . SER A 1 104 ? 1.831 16.197 -0.298 1.00 92.00 104 SER A C 1
ATOM 767 O O . SER A 1 104 ? 1.164 17.165 0.050 1.00 92.00 104 SER A O 1
ATOM 769 N N . THR A 1 105 ? 1.837 15.742 -1.551 1.00 91.25 105 THR A N 1
ATOM 770 C CA . THR A 1 105 ? 1.020 16.279 -2.643 1.00 91.25 105 THR A CA 1
ATOM 771 C C . THR A 1 105 ? -0.422 15.776 -2.631 1.00 91.25 105 THR A C 1
ATOM 773 O O . THR A 1 105 ? -1.246 16.362 -3.323 1.00 91.25 105 THR A O 1
ATOM 776 N N . VAL A 1 106 ? -0.732 14.710 -1.883 1.00 93.31 106 VAL A N 1
ATOM 777 C CA . VAL A 1 106 ? -2.064 14.088 -1.862 1.00 93.31 106 VAL A CA 1
ATOM 778 C C . VAL A 1 106 ? -2.984 14.836 -0.896 1.00 93.31 106 VAL A C 1
ATOM 780 O O . VAL A 1 106 ? -2.716 14.919 0.309 1.00 93.31 106 VAL A O 1
ATOM 783 N N . THR A 1 107 ? -4.090 15.343 -1.427 1.00 94.88 107 THR A N 1
ATOM 784 C CA . THR A 1 107 ? -5.159 16.050 -0.705 1.00 94.88 107 THR A CA 1
ATOM 785 C C . THR A 1 107 ? -5.999 15.110 0.162 1.00 94.88 107 THR A C 1
ATOM 787 O O . THR A 1 107 ? -5.966 13.888 0.008 1.00 94.88 107 THR A O 1
ATOM 790 N N . ASP A 1 108 ? -6.780 15.661 1.090 1.00 95.00 108 ASP A N 1
ATOM 791 C CA . ASP A 1 108 ? -7.641 14.846 1.954 1.00 95.00 108 ASP A CA 1
ATOM 792 C C . ASP A 1 108 ? -8.801 14.208 1.171 1.00 95.00 108 ASP A C 1
ATOM 794 O O . ASP A 1 108 ? -9.177 13.064 1.441 1.00 95.00 108 ASP A O 1
ATOM 798 N N . GLU A 1 109 ? -9.305 14.878 0.133 1.00 95.25 109 GLU A N 1
ATOM 799 C CA . GLU A 1 109 ? -10.290 14.319 -0.795 1.00 95.25 109 GLU A CA 1
ATOM 800 C C . GLU A 1 109 ? -9.729 13.110 -1.567 1.00 95.25 109 GLU A C 1
ATOM 802 O O . GLU A 1 109 ? -10.403 12.084 -1.733 1.00 95.25 109 GLU A O 1
ATOM 807 N N . GLU A 1 110 ? -8.471 13.187 -2.002 1.00 95.38 110 GLU A N 1
ATOM 808 C CA . GLU A 1 110 ? -7.786 12.081 -2.679 1.00 95.38 110 GLU A CA 1
ATOM 809 C C . GLU A 1 110 ? -7.481 10.921 -1.725 1.00 95.38 110 GLU A C 1
ATOM 811 O O . GLU A 1 110 ? -7.580 9.762 -2.137 1.00 95.38 110 GLU A O 1
ATOM 816 N N . LYS A 1 111 ? -7.178 11.193 -0.447 1.00 96.19 111 LYS A N 1
ATOM 817 C CA . LYS A 1 111 ? -7.050 10.147 0.587 1.00 96.19 111 LYS A CA 1
ATOM 818 C C . LYS A 1 111 ? -8.375 9.431 0.811 1.00 96.19 111 LYS A C 1
ATOM 820 O O . LYS A 1 111 ? -8.403 8.203 0.851 1.00 96.19 111 LYS A O 1
ATOM 825 N N . GLN A 1 112 ? -9.481 10.169 0.891 1.00 96.38 112 GLN A N 1
ATOM 826 C CA . GLN A 1 112 ? -10.804 9.566 1.040 1.00 96.38 112 GLN A CA 1
ATOM 827 C C . GLN A 1 112 ? -11.170 8.698 -0.173 1.00 96.38 112 GLN A C 1
ATOM 829 O O . GLN A 1 112 ? -11.754 7.620 -0.022 1.00 96.38 112 GLN A O 1
ATOM 834 N N . THR A 1 113 ? -10.771 9.132 -1.369 1.00 96.31 113 THR A N 1
ATOM 835 C CA . THR A 1 113 ? -10.892 8.339 -2.600 1.00 96.31 113 THR A CA 1
ATOM 836 C C . THR A 1 113 ? -10.063 7.056 -2.513 1.00 96.31 113 THR A C 1
ATOM 838 O O . THR A 1 113 ? -10.588 5.970 -2.775 1.00 96.31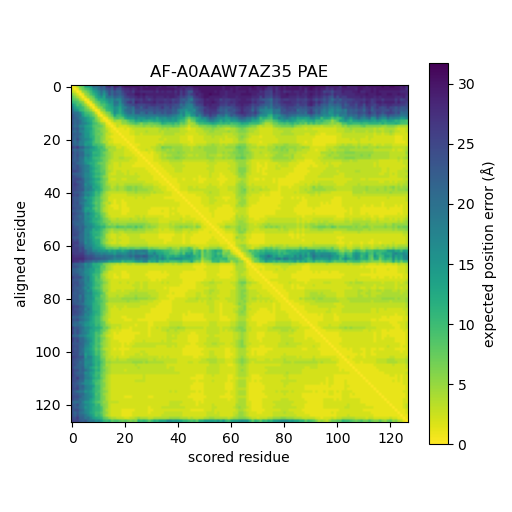 113 THR A O 1
ATOM 841 N N . ALA A 1 114 ? -8.810 7.147 -2.058 1.00 96.75 114 ALA A N 1
ATOM 842 C CA . ALA A 1 114 ? -7.946 5.990 -1.844 1.00 96.75 114 ALA A CA 1
ATOM 843 C C . ALA A 1 114 ? -8.545 4.997 -0.836 1.00 96.75 114 ALA A C 1
ATOM 845 O O . ALA A 1 114 ? -8.499 3.790 -1.064 1.00 96.75 114 ALA A O 1
ATOM 846 N N . TYR A 1 115 ? -9.172 5.468 0.245 1.00 97.56 115 TYR A N 1
ATOM 847 C CA . TYR A 1 115 ? -9.837 4.589 1.215 1.00 97.56 115 TYR A CA 1
ATOM 848 C C . TYR A 1 115 ? -10.986 3.799 0.584 1.00 97.56 115 TYR A C 1
ATOM 850 O O . TYR A 1 115 ? -11.133 2.603 0.851 1.00 97.56 115 TYR A O 1
ATOM 858 N N . GLY A 1 116 ? -11.773 4.434 -0.291 1.00 97.50 116 GLY A N 1
ATOM 859 C CA . GLY A 1 116 ? -12.815 3.754 -1.061 1.00 97.50 116 GLY A CA 1
ATOM 860 C C . GLY A 1 116 ? -12.248 2.696 -2.012 1.00 97.50 116 GLY A C 1
ATOM 861 O O . GLY A 1 116 ? -12.768 1.581 -2.075 1.00 97.50 116 GLY A O 1
ATOM 862 N N . GLN A 1 117 ? -11.149 3.012 -2.697 1.00 97.19 117 GLN A N 1
ATOM 863 C CA . GLN A 1 117 ? -10.461 2.094 -3.614 1.00 97.19 117 GLN A CA 1
ATOM 864 C C . GLN A 1 117 ? -9.868 0.882 -2.876 1.00 97.19 117 GLN A C 1
ATOM 866 O O . GLN A 1 117 ? -10.112 -0.257 -3.268 1.00 97.19 117 GLN A O 1
ATOM 871 N N . LEU A 1 118 ? -9.186 1.102 -1.747 1.00 97.94 118 LEU A N 1
ATOM 872 C CA . LEU A 1 118 ? -8.675 0.033 -0.881 1.00 97.94 118 LEU A CA 1
ATOM 873 C C . LEU A 1 118 ? -9.812 -0.849 -0.341 1.00 97.94 118 LEU A C 1
ATOM 875 O O . LEU A 1 118 ? -9.718 -2.079 -0.360 1.00 97.94 118 LEU A O 1
ATOM 879 N N . THR A 1 119 ? -10.924 -0.232 0.067 1.00 97.75 119 THR A N 1
ATOM 880 C CA . THR A 1 119 ? -12.110 -0.952 0.558 1.00 97.75 119 THR A CA 1
ATOM 881 C C . THR A 1 119 ? -12.704 -1.855 -0.522 1.00 97.75 119 THR A C 1
ATOM 883 O O . THR A 1 119 ? -13.081 -2.990 -0.223 1.00 97.75 119 THR A O 1
ATOM 886 N N . ALA A 1 120 ? -12.726 -1.413 -1.784 1.00 97.19 120 ALA A N 1
ATOM 887 C CA . ALA A 1 120 ? -13.185 -2.225 -2.912 1.00 97.19 120 ALA A CA 1
ATOM 888 C C . ALA A 1 120 ? -12.325 -3.486 -3.140 1.00 97.19 120 ALA A C 1
ATOM 890 O O . ALA A 1 120 ? -12.821 -4.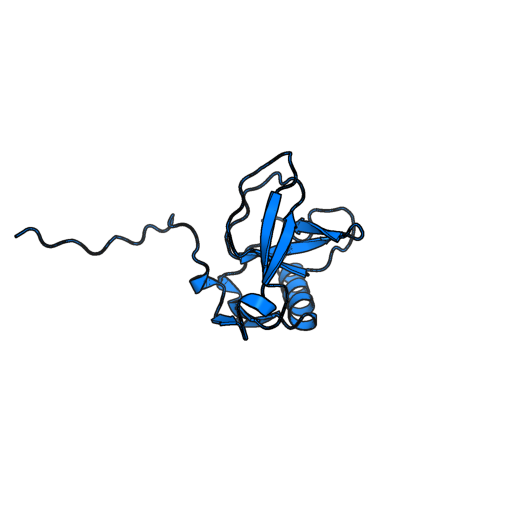481 -3.667 1.00 97.19 120 ALA A O 1
ATOM 891 N N . LEU A 1 121 ? -11.066 -3.477 -2.690 1.00 96.44 121 LEU A N 1
ATOM 892 C CA . LEU A 1 121 ? -10.144 -4.620 -2.723 1.00 96.44 121 LEU A CA 1
ATOM 893 C C . LEU A 1 121 ? -10.197 -5.479 -1.445 1.00 96.44 121 LEU A C 1
ATOM 895 O O . LEU A 1 121 ? -9.462 -6.458 -1.302 1.00 96.44 121 LEU A O 1
ATOM 899 N N . GLY A 1 122 ? -11.070 -5.135 -0.495 1.00 96.94 122 GLY A N 1
ATOM 900 C CA . GLY A 1 122 ? -11.181 -5.818 0.793 1.00 96.94 122 GLY A CA 1
ATOM 901 C C . GLY A 1 122 ? -10.104 -5.414 1.804 1.00 96.94 122 GLY A C 1
ATOM 902 O O . GLY A 1 122 ? -9.853 -6.168 2.747 1.00 96.94 122 GLY A O 1
ATOM 903 N N . ILE A 1 123 ? -9.463 -4.257 1.614 1.00 98.12 123 ILE A N 1
ATOM 904 C CA . ILE A 1 123 ? -8.619 -3.598 2.617 1.00 98.12 123 ILE A CA 1
ATOM 905 C C . ILE A 1 123 ? -9.466 -2.512 3.285 1.00 98.12 123 ILE A C 1
ATOM 907 O O . ILE A 1 123 ? -9.637 -1.420 2.750 1.00 98.12 123 ILE A O 1
ATOM 911 N N . ILE A 1 124 ? -10.035 -2.817 4.447 1.00 98.00 124 ILE A N 1
ATOM 912 C CA . ILE A 1 124 ? -10.930 -1.894 5.151 1.00 98.00 124 ILE A CA 1
ATOM 913 C C . ILE A 1 124 ? -10.098 -0.879 5.929 1.00 98.00 124 ILE A C 1
ATOM 915 O O . ILE A 1 124 ? -9.286 -1.257 6.772 1.00 98.00 124 ILE A O 1
ATOM 919 N N . VAL A 1 125 ? -10.318 0.404 5.667 1.00 97.44 125 VAL A N 1
ATOM 920 C CA . VAL A 1 125 ? -9.679 1.486 6.420 1.00 97.44 125 VAL A CA 1
ATOM 921 C C . VAL A 1 125 ? -10.574 1.862 7.601 1.00 97.44 125 VAL A C 1
ATOM 923 O O . VAL A 1 125 ? -11.729 2.237 7.405 1.00 97.44 125 VAL A O 1
ATOM 926 N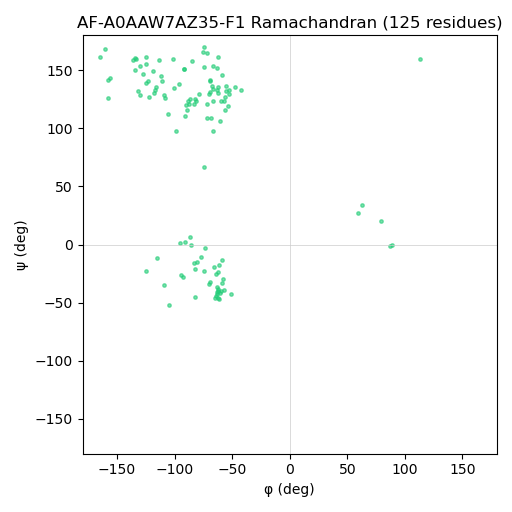 N . GLU A 1 126 ? -10.054 1.739 8.820 1.00 94.88 126 GLU A N 1
ATOM 927 C CA . GLU A 1 126 ? -10.715 2.178 10.053 1.00 94.88 126 GLU A CA 1
ATOM 928 C C . GLU A 1 126 ? -10.127 3.522 10.505 1.00 94.88 126 GLU A C 1
ATOM 930 O O . GLU A 1 126 ? -8.910 3.711 10.467 1.00 94.88 126 GLU A O 1
ATOM 935 N N . ALA A 1 127 ? -11.001 4.460 10.878 1.00 83.19 127 ALA A N 1
ATOM 936 C CA . ALA A 1 127 ? -10.642 5.820 11.287 1.00 83.19 127 ALA A CA 1
ATOM 937 C C . ALA A 1 127 ? -10.136 5.890 12.734 1.00 83.19 127 ALA A C 1
ATOM 939 O O . ALA A 1 127 ? -10.681 5.150 13.585 1.00 83.19 127 ALA A O 1
#

pLDDT: mean 89.18, std 14.76, range [40.97, 98.12]

Nearest PDB structures (foldseek):
  1td0-assembly4_D  TM=7.637E-01  e=1.266E-03  Enterobacteria phage P21
  5mfd-assembly2_D  TM=7.723E-01  e=5.287E-03  Lambdavirus lambda
  1tcz-assembly1_A  TM=7.736E-01  e=2.080E-02  Lambdavirus lambda
  5wk1-assembly1_X  TM=7.285E-01  e=3.032E-01  Pseudoalteromonas phage TW1
  3hki-assembly1_B  TM=3.578E-01  e=8.020E+00  Mus musculus

Mean predicted aligned error: 6.28 Å

Foldseek 3Di:
DDDPDDPPPDPPPAQALVQWFPDAPDPVPQKDWFKAAADPAKFGFQFFWFADPVGHIYGQPPDPDNGAGFWTFNHIDGGDNGIDTTMTGRARTETELVSHDHDPPQDPVNSVRNQVRSVVRHHHYDD

Sequence (127 aa):
MARKTLREYSEDAPRSLSEVLLVEVNRNWCRDSVDLAPTTVDLPVGAVLARTDDGAFVPYLTAAGDNQAAAVLVTPKSVSDEVQAAVVISRGARVAASGLAFLSTVTDEEKQTAYGQLTALGIIVEA

Solvent-accessible surface area (backbone atoms only — not comparable to full-atom values): 7118 Å² total; per-residue (Å²): 134,84,80,80,71,77,79,78,82,54,94,82,59,80,69,52,55,77,56,19,50,74,45,63,81,40,74,85,72,21,42,46,82,43,54,29,51,56,36,95,53,72,38,52,31,22,24,39,23,11,46,47,96,92,67,40,30,42,58,49,72,69,57,94,63,92,41,53,33,51,35,31,30,60,58,62,44,70,57,34,93,51,74,39,86,41,47,27,40,50,27,51,28,34,30,33,51,88,26,50,36,75,58,93,85,63,49,72,70,56,49,54,49,33,43,53,41,28,38,74,48,40,31,40,66,42,127